Protein AF-A0A4P6Y9T6-F1 (afdb_monomer_lite)

Structure (mmCIF, N/CA/C/O backbone):
data_AF-A0A4P6Y9T6-F1
#
_entry.id   AF-A0A4P6Y9T6-F1
#
loop_
_atom_site.group_PDB
_atom_site.id
_atom_site.type_symbol
_atom_site.label_atom_id
_atom_site.label_alt_id
_atom_site.label_comp_id
_atom_site.label_asym_id
_atom_site.label_entity_id
_atom_site.label_seq_id
_atom_site.pdbx_PDB_ins_code
_atom_site.Cartn_x
_atom_site.Cartn_y
_atom_site.Cartn_z
_atom_site.occupancy
_atom_site.B_iso_or_equiv
_atom_site.auth_seq_id
_atom_site.auth_comp_id
_atom_site.auth_asym_id
_atom_site.auth_atom_id
_atom_site.pdbx_PDB_model_num
ATOM 1 N N . MET A 1 1 ? -28.663 16.970 69.402 1.00 57.53 1 MET A N 1
ATOM 2 C CA . MET A 1 1 ? -27.65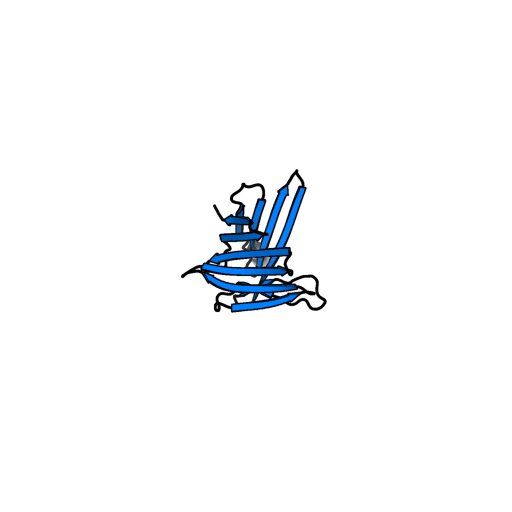6 17.571 68.485 1.00 57.53 1 MET A CA 1
ATOM 3 C C . MET A 1 1 ? -26.590 16.601 67.951 1.00 57.53 1 MET A C 1
ATOM 5 O O . MET A 1 1 ? -26.249 16.738 66.784 1.00 57.53 1 MET A O 1
ATOM 9 N N . LYS A 1 2 ? -26.072 15.621 68.719 1.00 58.53 2 LYS A N 1
ATOM 10 C CA . LYS A 1 2 ? -25.034 14.664 68.246 1.00 58.53 2 LYS A CA 1
ATOM 11 C C . LYS A 1 2 ? -25.436 13.852 66.996 1.00 58.53 2 LYS A C 1
ATOM 13 O O . LYS A 1 2 ? -24.718 13.895 66.004 1.00 58.53 2 LYS A O 1
ATOM 18 N N . LYS A 1 3 ? -26.631 13.243 66.996 1.00 57.56 3 LYS A N 1
ATOM 19 C CA . LYS A 1 3 ? -27.145 12.434 65.869 1.00 57.56 3 LYS A CA 1
ATOM 20 C C . LYS A 1 3 ? -27.285 13.212 64.551 1.00 57.56 3 LYS A C 1
ATOM 22 O O . LYS A 1 3 ? -27.034 12.653 63.496 1.00 57.56 3 LYS A O 1
ATOM 27 N N . ALA A 1 4 ? -27.635 14.502 64.608 1.00 58.50 4 ALA A N 1
ATOM 28 C CA . ALA A 1 4 ? -27.756 15.358 63.421 1.00 58.50 4 ALA A CA 1
ATOM 29 C C . ALA A 1 4 ? -26.386 15.719 62.812 1.00 58.50 4 ALA A C 1
ATOM 31 O O . ALA A 1 4 ? -26.240 15.780 61.596 1.00 58.50 4 ALA A O 1
ATOM 32 N N . LYS A 1 5 ? -25.353 15.916 63.647 1.00 57.06 5 LYS A N 1
ATOM 33 C CA . LYS A 1 5 ? -23.971 16.116 63.174 1.00 57.06 5 LYS A CA 1
ATOM 34 C C . LYS A 1 5 ? -23.402 14.849 62.525 1.00 57.06 5 LYS A C 1
ATOM 36 O O . LYS A 1 5 ? -22.700 14.952 61.522 1.00 57.06 5 LYS A O 1
ATOM 41 N N . GLU A 1 6 ? -23.721 13.672 63.061 1.00 58.41 6 GLU A N 1
ATOM 42 C CA . GLU A 1 6 ? -23.312 12.385 62.480 1.00 58.41 6 GLU A CA 1
ATOM 43 C C . GLU A 1 6 ? -23.962 12.132 61.118 1.00 58.41 6 GLU A C 1
ATOM 45 O O . GLU A 1 6 ? -23.256 11.801 60.165 1.00 58.41 6 GLU A O 1
ATOM 50 N N . SER A 1 7 ? -25.270 12.365 60.977 1.00 61.59 7 SER A N 1
ATOM 51 C CA . SER A 1 7 ? -25.956 12.198 59.691 1.00 61.59 7 SER A CA 1
ATOM 52 C C . SER A 1 7 ? -25.486 13.198 58.627 1.00 61.59 7 SER A C 1
ATOM 54 O O . SER A 1 7 ? -25.316 12.808 57.470 1.00 61.59 7 SER A O 1
ATOM 56 N N . ILE A 1 8 ? -25.155 14.441 59.001 1.00 63.97 8 ILE A N 1
ATOM 57 C CA . ILE A 1 8 ? -24.528 15.419 58.089 1.00 63.97 8 ILE A CA 1
ATOM 58 C C . ILE A 1 8 ? -23.131 14.955 57.640 1.00 63.97 8 ILE A C 1
ATOM 60 O O . ILE A 1 8 ? -22.791 15.074 56.461 1.00 63.97 8 ILE A O 1
ATOM 64 N N . ASN A 1 9 ? -22.320 14.398 58.544 1.00 65.62 9 ASN A N 1
ATOM 65 C CA . ASN A 1 9 ? -20.986 13.886 58.206 1.00 65.62 9 ASN A CA 1
ATOM 66 C C . ASN A 1 9 ? -21.036 12.652 57.291 1.00 65.62 9 ASN A C 1
ATOM 68 O O . ASN A 1 9 ? -20.195 12.518 56.399 1.00 65.62 9 ASN A O 1
ATOM 72 N N . ILE A 1 10 ? -22.033 11.780 57.461 1.00 66.25 10 ILE A N 1
ATOM 73 C CA . ILE A 1 10 ? -22.259 10.622 56.582 1.00 66.25 10 ILE A CA 1
ATOM 74 C C . ILE A 1 10 ? -22.669 11.081 55.176 1.00 66.25 10 ILE A C 1
ATOM 76 O O . ILE A 1 10 ? -22.142 10.567 54.187 1.00 66.25 10 ILE A O 1
ATOM 80 N N . LEU A 1 11 ? -23.553 12.080 55.073 1.00 60.44 11 LEU A N 1
ATOM 81 C CA . LEU A 1 11 ? -23.989 12.634 53.787 1.00 60.44 11 LEU A CA 1
ATOM 82 C C . LEU A 1 11 ? -22.822 13.295 53.032 1.00 60.44 11 LEU A C 1
ATOM 84 O O . LEU A 1 11 ? -22.620 13.037 51.846 1.00 60.44 11 LEU A O 1
ATOM 88 N N . LYS A 1 12 ? -21.990 14.075 53.740 1.00 65.25 12 LYS A N 1
ATOM 89 C CA . LYS A 1 12 ? -20.771 14.681 53.177 1.00 65.25 12 LYS A CA 1
ATOM 90 C C . LYS A 1 12 ? -19.777 13.626 52.684 1.00 65.25 12 LYS A C 1
ATOM 92 O O . LYS A 1 12 ? -19.255 13.767 51.583 1.00 65.25 12 LYS A O 1
ATOM 97 N N . ARG A 1 13 ? -19.555 12.543 53.443 1.00 66.56 13 ARG A N 1
ATOM 98 C CA . ARG A 1 13 ? -18.685 11.428 53.019 1.00 66.56 13 ARG A CA 1
ATOM 99 C C . ARG A 1 13 ? -19.205 10.715 51.770 1.00 66.56 13 ARG A C 1
ATOM 101 O O . ARG A 1 13 ? -18.410 10.440 50.879 1.00 66.56 13 ARG A O 1
ATOM 108 N N . LYS A 1 14 ? -20.514 10.457 51.669 1.00 70.25 14 LYS A N 1
ATOM 109 C CA . LYS A 1 14 ? -21.117 9.859 50.461 1.00 70.25 14 LYS A CA 1
ATOM 110 C C . LYS A 1 14 ? -20.933 10.745 49.228 1.00 70.25 14 LYS A C 1
ATOM 112 O O . LYS A 1 14 ? -20.562 10.241 48.174 1.00 70.25 14 LYS A O 1
ATOM 117 N N . ASN A 1 15 ? -21.115 12.057 49.373 1.00 72.69 15 ASN A N 1
ATOM 118 C CA . ASN A 1 15 ? -20.917 13.002 48.271 1.00 72.69 15 ASN A CA 1
ATOM 119 C C . ASN A 1 15 ? -19.453 13.067 47.814 1.00 72.69 15 ASN A C 1
ATOM 121 O O . ASN A 1 15 ? -19.191 13.137 46.618 1.00 72.69 15 ASN A O 1
ATOM 125 N N . ILE A 1 16 ? -18.506 12.975 48.752 1.00 79.62 16 ILE A N 1
ATOM 126 C CA . ILE A 1 16 ? -17.071 12.915 48.447 1.00 79.62 16 ILE A CA 1
ATOM 127 C C . ILE A 1 16 ? -16.720 11.614 47.704 1.00 79.62 16 ILE A C 1
ATOM 129 O O . ILE A 1 16 ? -16.023 11.661 46.696 1.00 79.62 16 ILE A O 1
ATOM 133 N N . ILE A 1 17 ? -17.241 10.462 48.142 1.00 83.06 17 ILE A N 1
ATOM 134 C CA . ILE A 1 17 ? -17.023 9.171 47.462 1.00 83.06 17 ILE A CA 1
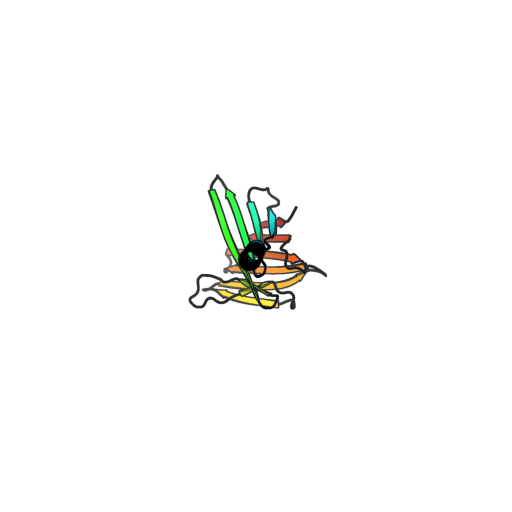ATOM 135 C C . ILE A 1 17 ? -17.595 9.195 46.036 1.00 83.06 17 ILE A C 1
ATOM 137 O O . ILE A 1 17 ? -16.914 8.782 45.099 1.00 83.06 17 ILE A O 1
ATOM 141 N N . ASN A 1 18 ? -18.805 9.732 45.855 1.00 81.00 18 ASN A N 1
ATOM 142 C CA . ASN A 1 18 ? -19.427 9.867 44.534 1.00 81.00 18 ASN A CA 1
ATOM 143 C C . ASN A 1 18 ? -18.618 10.783 43.605 1.00 81.00 18 ASN A C 1
ATOM 145 O O . ASN A 1 18 ? -18.490 10.487 42.419 1.00 81.00 18 ASN A O 1
ATOM 149 N N . LEU A 1 19 ? -18.032 11.859 44.140 1.00 84.38 19 LEU A N 1
ATOM 150 C CA . LEU A 1 19 ? -17.153 12.748 43.382 1.00 84.38 19 LEU A CA 1
ATOM 151 C C . LEU A 1 19 ? -15.889 12.017 42.906 1.00 84.38 19 LEU A C 1
ATOM 153 O O . LEU A 1 19 ? -15.543 12.107 41.731 1.00 84.38 19 LEU A O 1
ATOM 157 N N . TYR A 1 20 ? -15.236 11.245 43.781 1.00 85.81 20 TYR A N 1
ATOM 158 C CA . TYR A 1 20 ? -14.071 10.440 43.397 1.00 85.81 20 TYR A CA 1
ATOM 159 C C . TYR A 1 20 ? -14.414 9.376 42.351 1.00 85.81 20 TYR A C 1
ATOM 161 O O . TYR A 1 20 ? -13.639 9.167 41.420 1.00 85.81 20 TYR A O 1
ATOM 169 N N . PHE A 1 21 ? -15.585 8.744 42.461 1.00 87.00 21 PHE A N 1
ATOM 170 C CA . PHE A 1 21 ? -16.045 7.767 41.476 1.00 87.00 21 PHE A CA 1
ATOM 171 C C . PHE A 1 21 ? -16.287 8.411 40.102 1.00 87.00 21 PHE A C 1
ATOM 173 O O . PHE A 1 21 ? -15.894 7.853 39.079 1.00 87.00 21 PHE A O 1
ATOM 180 N N . LEU A 1 22 ? -16.865 9.617 40.072 1.00 86.00 22 LEU A N 1
ATOM 181 C CA . LEU A 1 22 ? -17.091 10.370 38.836 1.00 86.00 22 LEU A CA 1
ATOM 182 C C . LEU A 1 22 ? -15.767 10.779 38.166 1.00 86.00 22 LEU A C 1
ATOM 184 O O . LEU A 1 22 ? -15.615 10.622 36.956 1.00 86.00 22 LEU A O 1
ATOM 188 N N . ILE A 1 23 ? -14.793 11.250 38.955 1.00 84.81 23 ILE A N 1
ATOM 189 C CA . ILE A 1 23 ? -13.450 11.609 38.472 1.00 84.81 23 ILE A CA 1
ATOM 190 C C . ILE A 1 23 ? -12.728 10.372 37.921 1.00 84.81 23 ILE A C 1
ATOM 192 O O . ILE A 1 23 ? -12.138 10.431 36.844 1.00 84.81 23 ILE A O 1
ATOM 196 N N . PHE A 1 24 ? -12.814 9.234 38.614 1.00 85.81 24 PHE A N 1
ATOM 197 C CA . PHE A 1 24 ? -12.239 7.968 38.154 1.00 85.81 24 PHE A CA 1
ATOM 198 C C . PHE A 1 24 ? -12.861 7.499 36.831 1.00 85.81 24 PHE A C 1
ATOM 200 O O . PHE A 1 24 ? -12.145 7.083 35.920 1.00 85.81 24 PHE A O 1
ATOM 207 N N . PHE A 1 25 ? -14.183 7.632 36.683 1.00 82.44 25 PHE A N 1
ATOM 208 C CA . PHE A 1 25 ? -14.882 7.286 35.446 1.00 82.44 25 PHE A CA 1
ATOM 209 C C . PHE A 1 25 ? -14.479 8.205 34.282 1.00 82.44 25 PHE A C 1
ATOM 211 O O . PHE A 1 25 ? -14.234 7.730 33.174 1.00 82.44 25 PHE A O 1
ATOM 218 N N . GLN A 1 26 ? -14.320 9.510 34.532 1.00 78.69 26 GLN A N 1
ATOM 219 C CA . GLN A 1 26 ? -13.780 10.446 33.537 1.00 78.69 26 GLN A CA 1
ATOM 220 C C . GLN A 1 26 ? -12.333 10.105 33.152 1.00 78.69 26 GLN A C 1
ATOM 222 O O . GLN A 1 26 ? -11.979 10.172 31.975 1.00 78.69 26 GLN A O 1
ATOM 227 N N . PHE A 1 27 ? -11.512 9.668 34.109 1.00 79.81 27 PHE A N 1
ATOM 228 C CA . PHE A 1 27 ? -10.138 9.241 33.842 1.00 79.81 27 PHE A CA 1
ATOM 229 C C . PHE A 1 27 ? -10.085 7.968 32.977 1.00 79.81 27 PHE A C 1
ATOM 231 O O . PHE A 1 27 ? -9.308 7.903 32.027 1.00 79.81 27 PHE A O 1
ATOM 238 N N . LEU A 1 28 ? -10.963 6.989 33.226 1.00 76.94 28 LEU A N 1
ATOM 239 C CA . LEU A 1 28 ? -11.093 5.772 32.407 1.00 76.94 28 LEU A CA 1
ATOM 240 C C . LEU A 1 28 ? -11.476 6.065 30.945 1.00 76.94 28 LEU A C 1
ATOM 242 O O . LEU A 1 28 ? -10.945 5.427 30.029 1.00 76.94 28 LEU A O 1
ATOM 246 N N . ILE A 1 29 ? -12.359 7.045 30.723 1.00 73.31 29 ILE A N 1
ATOM 247 C CA . ILE A 1 29 ? -12.758 7.488 29.376 1.00 73.31 29 ILE A CA 1
ATOM 248 C C . ILE A 1 29 ? -11.564 8.115 28.637 1.00 73.31 29 ILE A C 1
ATOM 250 O O . ILE A 1 29 ? -11.372 7.853 27.450 1.00 73.31 29 ILE A O 1
ATOM 254 N N . LEU A 1 30 ? -10.729 8.895 29.331 1.00 67.25 30 LEU A N 1
ATOM 255 C CA . LEU A 1 30 ? -9.566 9.560 28.732 1.00 67.25 30 LEU A CA 1
ATOM 256 C C . LEU A 1 30 ? -8.409 8.594 28.428 1.00 67.25 30 LEU A C 1
ATOM 258 O O . LEU A 1 30 ? -7.752 8.732 27.397 1.00 67.25 30 LEU A O 1
ATOM 262 N N . VAL A 1 31 ? -8.176 7.587 29.277 1.00 67.88 31 VAL A N 1
ATOM 263 C CA . VAL A 1 31 ? -7.075 6.616 29.098 1.00 67.88 31 VAL A CA 1
ATOM 264 C C . VAL A 1 31 ? -7.341 5.632 27.948 1.00 67.88 31 VAL A C 1
ATOM 266 O O . VAL A 1 31 ? -6.397 5.122 27.345 1.00 67.88 31 VAL A O 1
ATOM 269 N N . SER A 1 32 ? -8.607 5.406 27.581 1.00 57.72 32 SER A N 1
ATOM 270 C CA . SER A 1 32 ? -8.981 4.439 26.533 1.00 57.72 32 SER A CA 1
ATOM 271 C C . SER A 1 32 ? -8.835 4.965 25.099 1.00 57.72 32 SER A C 1
ATOM 273 O O . SER A 1 32 ? -9.074 4.227 24.146 1.00 57.72 32 SER A O 1
ATOM 275 N N . CYS A 1 33 ? -8.404 6.213 24.910 1.00 56.19 33 CYS A N 1
ATOM 276 C CA . CYS A 1 33 ? -8.199 6.793 23.582 1.00 56.19 33 CYS A CA 1
ATOM 277 C C . CYS A 1 33 ? -6.756 6.586 23.083 1.00 56.19 33 CYS A C 1
ATOM 279 O O . CYS A 1 33 ? -6.105 7.519 22.612 1.00 56.19 33 CYS A O 1
ATOM 281 N N . LYS A 1 34 ? -6.212 5.367 23.200 1.00 60.09 34 LYS A N 1
ATOM 282 C CA . LYS A 1 34 ? -4.989 5.015 22.468 1.00 60.09 34 LYS A CA 1
ATOM 283 C C . LYS A 1 34 ? -5.375 4.673 21.036 1.00 60.09 34 LYS A C 1
ATOM 285 O O . LYS A 1 34 ? -6.189 3.790 20.786 1.00 60.09 34 LYS A O 1
ATOM 290 N N . ARG A 1 35 ? -4.815 5.419 20.087 1.00 63.75 35 ARG A N 1
ATOM 291 C CA . ARG A 1 35 ? -4.936 5.110 18.666 1.00 63.75 35 ARG A CA 1
ATOM 292 C C . ARG A 1 35 ? -4.052 3.894 18.405 1.00 63.75 35 ARG A C 1
ATOM 294 O O . ARG A 1 35 ? -2.841 4.000 18.568 1.00 63.75 35 ARG A O 1
ATOM 301 N N . ASP A 1 36 ? -4.653 2.761 18.051 1.00 71.62 36 ASP A N 1
ATOM 302 C CA . ASP A 1 36 ? -3.903 1.582 17.613 1.00 71.62 36 ASP A CA 1
ATOM 303 C C . ASP A 1 36 ? -3.163 1.938 16.321 1.00 71.62 36 ASP A C 1
ATOM 305 O O . ASP A 1 36 ? -3.750 2.023 15.238 1.00 71.62 36 ASP A O 1
ATOM 309 N N . GLU A 1 37 ? -1.878 2.234 16.473 1.00 82.69 37 GLU A N 1
ATOM 310 C CA . GLU A 1 37 ? -0.956 2.552 15.397 1.00 82.69 37 GLU A CA 1
ATOM 311 C C . GLU A 1 37 ? 0.101 1.454 15.349 1.00 82.69 37 GLU A C 1
ATOM 313 O O . GLU A 1 37 ? 0.779 1.180 16.339 1.00 82.69 37 GLU A O 1
ATOM 318 N N . THR A 1 38 ? 0.234 0.805 14.196 1.00 88.19 38 THR A N 1
ATOM 319 C CA . THR A 1 38 ? 1.304 -0.170 13.953 1.00 88.19 38 THR A CA 1
ATOM 320 C C . THR A 1 38 ? 2.203 0.351 12.846 1.00 88.19 38 THR A C 1
ATOM 322 O O . THR A 1 38 ? 1.713 0.820 11.819 1.00 88.19 38 THR A O 1
ATOM 325 N N . LYS A 1 39 ? 3.520 0.277 13.049 1.00 91.12 39 LYS A N 1
ATOM 326 C CA . LYS A 1 39 ? 4.519 0.761 12.093 1.00 91.12 39 LYS A CA 1
ATOM 327 C C . LYS A 1 39 ? 5.353 -0.380 11.542 1.00 91.12 39 LYS A C 1
ATOM 329 O O . LYS A 1 39 ? 5.802 -1.235 12.298 1.00 91.12 39 LYS A O 1
ATOM 334 N N . HIS A 1 40 ? 5.589 -0.349 10.237 1.00 90.00 40 HIS A N 1
ATOM 335 C CA . HIS A 1 40 ? 6.439 -1.295 9.524 1.00 90.00 40 HIS A CA 1
ATOM 336 C C . HIS A 1 40 ? 7.393 -0.551 8.595 1.00 90.00 40 HIS A C 1
ATOM 338 O O . HIS A 1 40 ? 7.062 0.516 8.080 1.00 90.00 40 HIS A O 1
ATOM 344 N N . PHE A 1 41 ? 8.565 -1.133 8.358 1.00 90.38 41 PHE A N 1
ATOM 345 C CA . PHE A 1 41 ? 9.573 -0.572 7.467 1.00 90.38 41 PHE A CA 1
ATOM 346 C C . PHE A 1 41 ? 9.914 -1.575 6.367 1.00 90.38 41 PHE A C 1
ATOM 348 O O . PHE A 1 41 ? 10.169 -2.745 6.655 1.00 90.38 41 PHE A O 1
ATOM 355 N N . LEU A 1 42 ? 9.935 -1.111 5.116 1.00 90.19 42 LEU A N 1
ATOM 356 C CA . LEU A 1 42 ? 10.466 -1.871 3.986 1.00 90.19 42 LEU A CA 1
ATOM 357 C C . LEU A 1 42 ? 11.747 -1.207 3.504 1.00 90.19 42 LEU A C 1
ATOM 359 O O . LEU A 1 42 ? 11.744 -0.032 3.136 1.00 90.19 42 LEU A O 1
ATOM 363 N N . TYR A 1 43 ? 12.833 -1.965 3.466 1.00 88.12 43 TYR A N 1
ATOM 364 C CA . TYR A 1 43 ? 14.140 -1.452 3.070 1.00 88.12 43 TYR A CA 1
ATOM 365 C C . TYR A 1 43 ? 14.473 -1.896 1.655 1.00 88.12 43 TYR A C 1
ATOM 367 O O . TYR A 1 43 ? 14.092 -2.990 1.236 1.00 88.12 43 TYR A O 1
ATOM 375 N N . SER A 1 44 ? 15.179 -1.038 0.918 1.00 84.31 44 SER A N 1
ATOM 376 C CA . SER A 1 44 ? 15.658 -1.398 -0.413 1.00 84.31 44 SER A CA 1
ATOM 377 C C . SER A 1 44 ? 16.733 -2.480 -0.322 1.00 84.31 44 SER A C 1
ATOM 379 O O . SER A 1 44 ? 17.554 -2.469 0.599 1.00 84.31 44 SER A O 1
ATOM 381 N N . ASN A 1 45 ? 16.804 -3.351 -1.329 1.00 73.31 45 ASN A N 1
ATOM 382 C CA . ASN A 1 45 ? 17.884 -4.341 -1.427 1.00 73.31 45 ASN A CA 1
ATOM 383 C C . ASN A 1 45 ? 19.293 -3.706 -1.464 1.00 73.31 45 ASN A C 1
ATOM 385 O O . ASN A 1 45 ? 20.272 -4.378 -1.156 1.00 73.31 45 ASN A O 1
ATOM 389 N N . ASN A 1 46 ? 19.403 -2.422 -1.824 1.00 68.44 46 ASN A N 1
ATOM 390 C CA . ASN A 1 46 ? 20.676 -1.718 -2.004 1.00 68.44 46 ASN A CA 1
ATOM 391 C C . ASN A 1 46 ? 21.118 -0.924 -0.758 1.00 68.44 46 ASN A C 1
ATOM 393 O O . ASN A 1 46 ? 22.083 -0.166 -0.831 1.00 68.44 46 ASN A O 1
ATOM 397 N N . GLY A 1 47 ? 20.429 -1.082 0.379 1.00 66.19 47 GLY A N 1
ATOM 398 C CA . GLY A 1 47 ? 20.809 -0.475 1.657 1.00 66.19 47 GLY A CA 1
ATOM 399 C C . GLY A 1 47 ? 19.663 0.224 2.394 1.00 66.19 47 GLY A C 1
ATOM 400 O O . GLY A 1 47 ? 18.548 0.365 1.887 1.00 66.19 47 GLY A O 1
ATOM 401 N N . LYS A 1 48 ? 19.960 0.677 3.621 1.00 68.12 48 LYS A N 1
ATOM 402 C CA . LYS A 1 48 ? 18.991 1.284 4.557 1.00 68.12 48 LYS A CA 1
ATOM 403 C C . LYS A 1 48 ? 18.725 2.780 4.334 1.00 68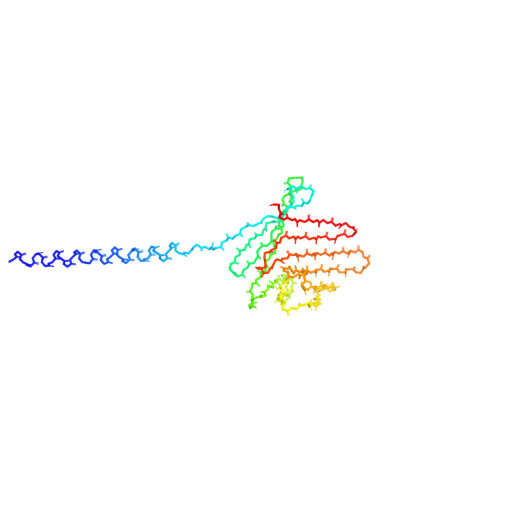.12 48 LYS A C 1
ATOM 405 O O . LYS A 1 48 ? 17.883 3.342 5.025 1.00 68.12 48 LYS A O 1
ATOM 410 N N . SER A 1 49 ? 19.435 3.434 3.413 1.00 73.25 49 SER A N 1
ATOM 411 C CA . SER A 1 49 ? 19.303 4.879 3.159 1.00 73.25 49 SER A CA 1
ATOM 412 C C . SER A 1 49 ? 17.968 5.268 2.520 1.00 73.25 49 SER A C 1
ATOM 414 O O . SER A 1 49 ? 17.498 6.382 2.740 1.00 73.25 49 SER A O 1
ATOM 416 N N . ASN A 1 50 ? 17.349 4.344 1.779 1.00 81.00 50 ASN A N 1
ATOM 417 C CA . ASN A 1 50 ? 16.036 4.515 1.168 1.00 81.00 50 ASN A CA 1
ATOM 418 C C . ASN A 1 50 ? 15.087 3.433 1.686 1.00 81.00 50 ASN A C 1
ATOM 420 O O . ASN A 1 50 ? 15.351 2.234 1.532 1.00 81.00 50 ASN A O 1
ATOM 424 N N . PHE A 1 51 ? 13.979 3.853 2.287 1.00 87.50 51 PHE A N 1
ATOM 425 C CA . PHE A 1 51 ? 13.002 2.940 2.866 1.00 87.50 51 PHE A CA 1
ATOM 426 C C . PHE A 1 51 ? 11.583 3.493 2.773 1.00 87.50 51 PHE A C 1
ATOM 428 O O . PHE A 1 51 ? 11.355 4.701 2.708 1.00 87.50 51 PHE A O 1
ATOM 435 N N . TYR A 1 52 ? 10.628 2.574 2.828 1.00 89.12 52 TYR A N 1
ATOM 436 C CA . TYR A 1 52 ? 9.226 2.885 3.032 1.00 89.12 52 TYR A CA 1
ATOM 437 C C . TYR A 1 52 ? 8.877 2.718 4.512 1.00 89.12 52 TYR A C 1
ATOM 439 O O . TYR A 1 52 ? 9.073 1.639 5.067 1.00 89.12 52 TYR A O 1
ATOM 447 N N . GLU A 1 53 ? 8.357 3.766 5.151 1.00 92.12 53 GLU A N 1
ATOM 448 C CA . GLU A 1 53 ? 7.644 3.659 6.431 1.00 92.12 53 GLU A CA 1
ATOM 449 C C . GLU A 1 53 ? 6.154 3.471 6.132 1.00 92.12 53 GLU A C 1
ATOM 451 O O . GLU A 1 53 ? 5.553 4.240 5.380 1.00 92.12 53 GLU A O 1
ATOM 456 N N . ILE A 1 54 ? 5.561 2.433 6.712 1.00 92.69 54 ILE A N 1
ATOM 457 C CA . ILE A 1 54 ? 4.146 2.109 6.572 1.00 92.69 54 ILE A CA 1
ATOM 458 C C . ILE A 1 54 ? 3.500 2.213 7.943 1.00 92.69 54 ILE A C 1
ATOM 460 O O . ILE A 1 54 ? 3.888 1.508 8.874 1.00 92.69 54 ILE A O 1
ATOM 464 N N . ILE A 1 55 ? 2.495 3.072 8.052 1.00 92.75 55 ILE A N 1
ATOM 465 C CA . ILE A 1 55 ? 1.728 3.277 9.275 1.00 92.75 55 ILE A CA 1
ATOM 466 C C . ILE A 1 55 ? 0.313 2.755 9.046 1.00 92.75 55 ILE A C 1
ATOM 468 O O . ILE A 1 55 ? -0.417 3.255 8.185 1.00 92.75 55 ILE A O 1
ATOM 472 N N . TYR A 1 56 ? -0.076 1.760 9.835 1.00 90.75 56 TYR A N 1
ATOM 473 C CA . TYR A 1 56 ? -1.415 1.192 9.839 1.00 90.75 56 TYR A CA 1
ATOM 474 C C . TYR A 1 56 ? -2.250 1.866 10.918 1.00 90.75 56 TYR A C 1
ATOM 476 O O . TYR A 1 56 ? -1.902 1.853 12.099 1.00 90.75 56 TYR A O 1
ATOM 484 N N . LEU A 1 57 ? -3.371 2.435 10.489 1.00 91.19 57 LEU A N 1
ATOM 485 C CA . LEU A 1 57 ? -4.429 2.968 11.333 1.00 91.19 57 LEU A CA 1
ATOM 486 C C . LEU A 1 57 ? -5.716 2.181 11.061 1.00 91.19 57 LEU A C 1
ATOM 488 O O . LEU A 1 57 ? -5.873 1.547 10.016 1.00 91.19 57 LEU A O 1
ATOM 492 N N . LYS A 1 58 ? -6.688 2.278 11.973 1.00 87.56 58 LYS A N 1
ATOM 493 C CA . LYS A 1 58 ? -7.987 1.585 11.869 1.00 87.56 58 LYS A CA 1
ATOM 494 C C . LYS A 1 58 ? -8.655 1.711 10.489 1.00 87.56 58 LYS A C 1
ATOM 496 O O . LYS A 1 58 ? -9.212 0.741 9.972 1.00 87.56 58 LYS A O 1
ATOM 501 N N . ASP A 1 59 ? -8.622 2.906 9.909 1.00 89.50 59 ASP A N 1
ATOM 502 C CA . ASP A 1 59 ? -9.300 3.268 8.665 1.00 89.50 59 ASP A CA 1
ATOM 503 C C . ASP A 1 59 ? -8.340 3.693 7.546 1.00 89.50 59 ASP A C 1
ATOM 505 O O . ASP A 1 59 ? -8.803 4.082 6.475 1.00 89.50 59 ASP A O 1
ATOM 509 N N . LYS A 1 60 ? -7.019 3.658 7.764 1.00 90.94 60 LYS A N 1
ATOM 510 C CA . LYS A 1 60 ? -6.040 4.194 6.810 1.00 90.94 60 LYS A CA 1
ATOM 511 C C . LYS A 1 60 ? -4.735 3.417 6.815 1.00 90.94 60 LYS A C 1
ATOM 513 O O . LYS A 1 60 ? -4.320 2.889 7.839 1.00 90.94 60 LYS A O 1
ATOM 518 N N . ILE A 1 61 ? -4.064 3.422 5.673 1.00 90.44 61 ILE A N 1
ATOM 519 C CA . ILE A 1 61 ? -2.648 3.077 5.555 1.00 90.44 61 ILE A CA 1
ATOM 520 C C . ILE A 1 61 ? -1.933 4.332 5.066 1.00 90.44 61 ILE A C 1
ATOM 522 O O . ILE A 1 61 ? -2.352 4.938 4.078 1.00 90.44 61 ILE A O 1
ATOM 526 N N . ILE A 1 62 ? -0.886 4.743 5.772 1.00 90.81 62 ILE A N 1
ATOM 527 C CA . ILE A 1 62 ? -0.027 5.858 5.373 1.00 90.81 62 ILE A CA 1
ATOM 528 C C . ILE A 1 62 ? 1.293 5.254 4.915 1.00 90.81 62 ILE A C 1
ATOM 530 O O . ILE A 1 62 ? 1.972 4.589 5.693 1.00 90.81 62 ILE A O 1
ATOM 534 N N . LEU A 1 63 ? 1.629 5.471 3.649 1.00 89.44 63 LEU A N 1
ATOM 535 C CA . LEU A 1 63 ? 2.869 5.024 3.035 1.00 89.44 63 LEU A CA 1
ATOM 536 C C . LEU A 1 63 ? 3.776 6.234 2.835 1.00 89.44 63 LEU A C 1
ATOM 538 O O . LEU A 1 63 ? 3.407 7.186 2.151 1.00 89.44 63 LEU A O 1
ATOM 542 N N . ILE A 1 64 ? 4.958 6.189 3.428 1.00 89.75 64 ILE A N 1
ATOM 543 C CA . ILE A 1 64 ? 5.929 7.273 3.414 1.00 89.75 64 ILE A CA 1
ATOM 544 C C . ILE A 1 64 ? 7.187 6.760 2.722 1.00 89.75 64 ILE A C 1
ATOM 546 O O . ILE A 1 64 ? 7.864 5.884 3.258 1.00 89.75 64 ILE A O 1
ATOM 550 N N . ASN A 1 65 ? 7.504 7.307 1.552 1.00 87.00 65 ASN A N 1
ATOM 551 C CA . ASN A 1 65 ? 8.791 7.087 0.905 1.00 87.00 65 ASN A CA 1
ATOM 552 C C . ASN A 1 65 ? 9.805 8.058 1.510 1.00 87.00 65 ASN A C 1
ATOM 554 O O . ASN A 1 65 ? 9.635 9.271 1.383 1.00 87.00 65 ASN A O 1
ATOM 558 N N . ASN A 1 66 ? 10.829 7.532 2.176 1.00 83.31 66 ASN A N 1
ATOM 559 C CA . ASN A 1 66 ? 11.958 8.316 2.651 1.00 83.31 66 ASN A CA 1
ATOM 560 C C . ASN A 1 66 ? 13.191 7.943 1.832 1.00 83.31 66 ASN A C 1
ATOM 562 O O . ASN A 1 66 ? 13.643 6.794 1.859 1.00 83.31 66 ASN A O 1
ATOM 566 N N . SER A 1 67 ? 13.772 8.937 1.166 1.00 79.56 67 SER A N 1
ATOM 567 C CA . SER A 1 67 ? 15.083 8.804 0.536 1.00 79.56 67 SER A CA 1
ATOM 568 C C . SER A 1 67 ? 16.043 9.850 1.081 1.00 79.56 67 SER A C 1
ATOM 570 O O . SER A 1 67 ? 15.676 11.021 1.207 1.00 79.56 67 SER A O 1
ATOM 572 N N . SER A 1 68 ? 17.265 9.423 1.386 1.00 69.62 68 SER A N 1
ATOM 573 C CA . SER A 1 68 ? 18.362 10.313 1.752 1.00 69.62 68 SER A CA 1
ATOM 574 C C . SER A 1 68 ? 19.476 10.167 0.726 1.00 69.62 68 SER A C 1
ATOM 576 O O . SER A 1 68 ? 20.121 9.120 0.634 1.00 69.62 68 SER A O 1
ATOM 578 N N . VAL A 1 69 ? 19.687 11.216 -0.067 1.00 69.19 69 VAL A N 1
ATOM 579 C CA . VAL A 1 69 ? 20.773 11.293 -1.049 1.00 69.19 69 VAL A CA 1
ATOM 580 C C . VAL A 1 69 ? 21.526 12.592 -0.798 1.00 69.19 69 VAL A C 1
ATOM 582 O O . VAL A 1 69 ? 20.923 13.660 -0.789 1.00 69.19 69 VAL A O 1
ATOM 585 N N . ASN A 1 70 ? 22.841 12.515 -0.583 1.00 64.06 70 ASN A N 1
ATOM 586 C CA . ASN A 1 70 ? 23.707 13.681 -0.360 1.00 64.06 70 ASN A CA 1
ATOM 587 C C . ASN A 1 70 ? 23.201 14.632 0.750 1.00 64.06 70 ASN A C 1
ATOM 589 O O . ASN A 1 70 ? 23.224 15.847 0.579 1.00 64.06 70 ASN A O 1
ATOM 593 N N . ASN A 1 71 ? 22.722 14.084 1.875 1.00 62.59 71 ASN A N 1
ATOM 594 C CA . ASN A 1 71 ? 22.116 14.816 3.004 1.00 62.59 71 ASN A CA 1
ATOM 595 C C . ASN A 1 71 ? 20.807 15.570 2.691 1.00 62.59 71 ASN A C 1
ATOM 597 O O . ASN A 1 71 ? 20.287 16.271 3.559 1.00 62.59 71 ASN A O 1
ATOM 601 N N . ILE A 1 72 ? 20.241 15.405 1.493 1.00 70.44 72 ILE A N 1
ATOM 602 C CA . ILE A 1 72 ? 18.908 15.902 1.148 1.00 70.44 72 ILE A CA 1
ATOM 603 C C . ILE A 1 72 ? 17.898 14.796 1.451 1.00 70.44 72 ILE A C 1
ATOM 605 O O . ILE A 1 72 ? 17.993 13.687 0.919 1.00 70.44 72 ILE A O 1
ATOM 609 N N . ILE A 1 73 ? 16.932 15.110 2.314 1.00 75.56 73 ILE A N 1
ATOM 610 C CA . ILE A 1 73 ? 15.837 14.211 2.678 1.00 75.56 73 ILE A CA 1
ATOM 611 C C . ILE A 1 73 ? 14.644 14.537 1.783 1.00 75.56 73 ILE A C 1
ATOM 613 O O . ILE A 1 73 ? 14.020 15.585 1.944 1.00 75.56 73 ILE A O 1
ATOM 617 N N . ASN A 1 74 ? 14.303 13.620 0.878 1.00 76.75 74 ASN A N 1
ATOM 618 C CA . ASN A 1 74 ? 13.040 13.679 0.144 1.00 76.75 74 ASN A CA 1
ATOM 619 C C . ASN A 1 74 ? 12.036 12.743 0.814 1.00 76.75 74 ASN A C 1
ATOM 621 O O . ASN A 1 74 ? 12.341 11.570 1.057 1.00 76.75 74 ASN A O 1
ATOM 625 N N . LYS A 1 75 ? 10.852 13.283 1.113 1.00 81.75 75 LYS A N 1
ATOM 626 C CA . LYS A 1 75 ? 9.775 12.574 1.797 1.00 81.75 75 LYS A CA 1
ATOM 627 C C . LYS A 1 75 ? 8.462 12.754 1.050 1.00 81.75 75 LYS A C 1
ATOM 629 O O . LYS A 1 75 ? 7.867 13.827 1.108 1.00 81.75 75 LYS A O 1
ATOM 634 N N . ASP A 1 76 ? 7.988 11.679 0.436 1.00 82.38 76 ASP A N 1
ATOM 635 C CA . ASP A 1 76 ? 6.688 11.642 -0.230 1.00 82.38 76 ASP A CA 1
ATOM 636 C C . ASP A 1 76 ? 5.713 10.780 0.564 1.00 82.38 76 ASP A C 1
ATOM 638 O O . ASP A 1 76 ? 6.054 9.697 1.039 1.00 82.38 76 ASP A O 1
ATOM 642 N N . THR A 1 77 ? 4.482 11.264 0.732 1.00 85.00 77 THR A N 1
ATOM 643 C CA . THR A 1 77 ? 3.449 10.574 1.514 1.00 85.00 77 THR A CA 1
ATOM 644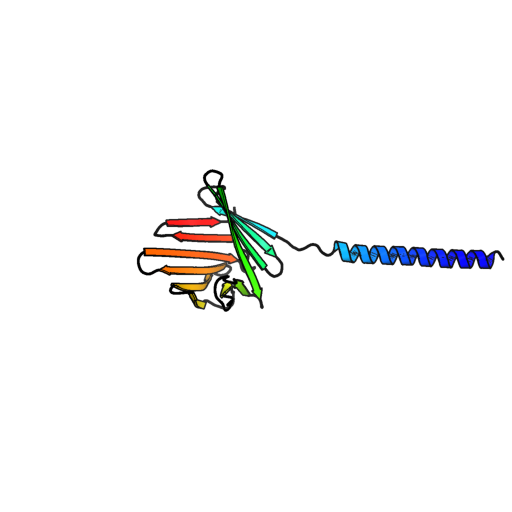 C C . THR A 1 77 ? 2.244 10.248 0.648 1.00 85.00 77 THR A C 1
ATOM 646 O O . THR A 1 77 ? 1.636 11.129 0.044 1.00 85.00 77 THR A O 1
ATOM 649 N N . SER A 1 78 ? 1.859 8.978 0.652 1.00 86.06 78 SER A N 1
ATOM 650 C CA . SER A 1 78 ? 0.616 8.475 0.078 1.00 86.06 78 SER A CA 1
ATOM 651 C C . SER A 1 78 ? -0.309 8.000 1.193 1.00 86.06 78 SER A C 1
ATOM 653 O O . SER A 1 78 ? 0.122 7.332 2.129 1.00 86.06 78 SER A O 1
ATOM 655 N N . ILE A 1 79 ? -1.595 8.338 1.101 1.00 88.44 79 ILE A N 1
ATOM 656 C CA . ILE A 1 79 ? -2.610 7.921 2.076 1.00 88.44 79 ILE A CA 1
ATOM 657 C C . ILE A 1 79 ? -3.648 7.064 1.361 1.00 88.44 79 ILE A C 1
ATOM 659 O O . ILE A 1 79 ? -4.228 7.481 0.355 1.00 88.44 79 ILE A O 1
ATOM 663 N N . PHE A 1 80 ? -3.903 5.882 1.914 1.00 89.19 80 PHE A N 1
ATOM 664 C CA . PHE A 1 80 ? -4.935 4.964 1.459 1.00 89.19 80 PHE A CA 1
ATOM 665 C C . PHE A 1 80 ? -6.038 4.876 2.510 1.00 89.19 80 PHE A C 1
ATOM 667 O O . PHE A 1 80 ? -5.784 4.472 3.642 1.00 89.19 80 PHE A O 1
ATOM 674 N N . THR A 1 81 ? -7.265 5.243 2.150 1.00 90.94 81 THR A N 1
ATOM 675 C CA . THR A 1 81 ? -8.425 5.249 3.052 1.00 90.94 81 THR A CA 1
ATOM 676 C C . THR A 1 81 ? -9.265 3.994 2.859 1.00 90.94 81 THR A C 1
ATOM 678 O O . THR A 1 81 ? -9.607 3.631 1.734 1.00 90.94 81 THR A O 1
ATOM 681 N N . LYS A 1 82 ? -9.622 3.341 3.964 1.00 88.56 82 LYS A N 1
ATOM 682 C CA . LYS A 1 82 ? -10.426 2.124 4.006 1.00 88.56 82 LYS A CA 1
ATOM 683 C C . LYS A 1 82 ? -11.913 2.456 3.925 1.00 88.56 82 LYS A C 1
ATOM 685 O O . LYS A 1 82 ? -12.447 3.158 4.781 1.00 88.56 82 LYS A O 1
ATOM 690 N N . LYS A 1 83 ? -12.614 1.883 2.948 1.00 87.44 83 LYS A N 1
ATOM 691 C CA . LYS A 1 83 ? -14.079 1.938 2.821 1.00 87.44 83 LYS A CA 1
ATOM 692 C C . LYS A 1 83 ? -14.601 0.559 2.442 1.00 87.44 83 LYS A C 1
ATOM 694 O O . LYS A 1 83 ? -14.125 -0.033 1.484 1.00 87.44 83 LYS A O 1
ATOM 699 N N . LYS A 1 84 ? -15.565 0.026 3.204 1.00 85.25 84 LYS A N 1
ATOM 700 C CA . LYS A 1 84 ? -16.212 -1.280 2.938 1.00 85.25 84 LYS A CA 1
ATOM 701 C C . LYS A 1 84 ? -15.218 -2.428 2.651 1.00 85.25 84 LYS A C 1
ATOM 703 O O . LYS A 1 84 ? -15.424 -3.228 1.749 1.00 85.25 84 LYS A O 1
ATOM 708 N N . GLY A 1 85 ? -14.120 -2.495 3.411 1.00 79.62 85 GLY A N 1
ATOM 709 C CA . GLY A 1 85 ? -13.104 -3.550 3.265 1.00 79.62 85 GLY A CA 1
ATOM 710 C C . GLY A 1 85 ? -12.161 -3.396 2.066 1.00 79.62 85 GLY A C 1
ATOM 711 O O . GLY A 1 85 ? -11.410 -4.323 1.783 1.00 79.62 85 GLY A O 1
ATOM 712 N N . GLN A 1 86 ? -12.183 -2.247 1.392 1.00 84.75 86 GLN A N 1
ATOM 713 C CA . GLN A 1 86 ? -11.329 -1.876 0.264 1.00 84.75 86 GLN A CA 1
ATOM 714 C C . GLN A 1 86 ? -10.539 -0.603 0.589 1.00 84.75 86 GLN A C 1
ATOM 716 O O . GLN A 1 86 ? -10.963 0.165 1.455 1.00 84.75 86 GLN A O 1
ATOM 721 N N . TYR A 1 87 ? -9.419 -0.359 -0.095 1.00 86.38 87 TYR A N 1
ATOM 722 C CA . TYR A 1 87 ? -8.600 0.838 0.117 1.00 86.38 87 TYR A CA 1
ATOM 723 C C . TYR A 1 87 ? -8.510 1.710 -1.128 1.00 86.38 87 TYR A C 1
ATOM 725 O O . TYR A 1 87 ? -8.233 1.223 -2.225 1.00 86.38 87 TYR A O 1
ATOM 733 N N . PHE A 1 88 ? -8.676 3.012 -0.918 1.00 85.94 88 PHE A N 1
ATOM 734 C CA . PHE A 1 88 ? -8.740 4.024 -1.962 1.00 85.94 88 PHE A CA 1
ATOM 735 C C . PHE A 1 88 ? -7.688 5.112 -1.749 1.00 85.94 88 PHE A C 1
ATOM 737 O O . PHE A 1 88 ? -7.429 5.503 -0.612 1.00 85.94 88 PHE A O 1
ATOM 744 N N . SER A 1 89 ? -7.119 5.640 -2.828 1.00 83.19 89 SER A N 1
ATOM 745 C CA . SER A 1 89 ? -6.254 6.820 -2.806 1.00 83.19 89 SER A CA 1
ATOM 746 C C . SER A 1 89 ? -6.977 8.016 -3.411 1.00 83.19 89 SER A C 1
ATOM 748 O O . SER A 1 89 ? -7.674 7.889 -4.418 1.00 83.19 89 SER A O 1
ATOM 750 N N . SER A 1 90 ? -6.802 9.186 -2.804 1.00 72.44 90 SER A N 1
ATOM 751 C CA . SER A 1 90 ? -7.224 10.464 -3.371 1.00 72.44 90 SER A CA 1
ATOM 752 C C . SER A 1 90 ? -6.072 11.061 -4.179 1.00 72.44 90 SER A C 1
ATOM 754 O O . SER A 1 90 ? -5.043 11.427 -3.604 1.00 72.44 90 SER A O 1
ATOM 756 N N . HIS A 1 91 ? -6.235 11.203 -5.492 1.00 61.47 91 HIS A N 1
ATOM 757 C CA . HIS A 1 91 ? -5.281 11.953 -6.306 1.00 61.47 91 HIS A CA 1
ATOM 758 C C . HIS A 1 91 ? -5.596 13.448 -6.206 1.00 61.47 91 HIS A C 1
ATOM 760 O O . HIS A 1 91 ? -6.534 13.929 -6.835 1.00 61.47 91 HIS A O 1
ATOM 766 N N . LYS A 1 92 ? -4.809 14.194 -5.421 1.00 49.38 92 LYS A N 1
ATOM 767 C CA . LYS A 1 92 ? -4.878 15.662 -5.425 1.00 49.38 92 LYS A CA 1
ATOM 768 C C . LYS A 1 92 ? -4.415 16.169 -6.793 1.00 49.38 92 LYS A C 1
ATOM 770 O O . LYS A 1 92 ? -3.295 15.868 -7.196 1.00 49.38 92 LYS A O 1
ATOM 775 N N . GLY A 1 93 ? -5.254 16.933 -7.492 1.00 43.50 93 GLY A N 1
ATOM 776 C CA . GLY A 1 93 ? -4.842 17.610 -8.731 1.00 43.50 93 GLY A CA 1
ATOM 777 C C . GLY A 1 93 ? -5.889 17.731 -9.837 1.00 43.50 93 GLY A C 1
ATOM 778 O O . GLY A 1 93 ? -5.595 18.340 -10.860 1.00 43.50 93 GLY A O 1
ATOM 779 N N . THR A 1 94 ? -7.107 17.208 -9.664 1.00 42.47 94 THR A N 1
ATOM 780 C CA . THR A 1 94 ? -8.201 17.459 -10.618 1.00 42.47 94 THR A CA 1
ATOM 781 C C . THR A 1 94 ? -9.411 18.041 -9.899 1.00 42.47 94 THR A C 1
ATOM 783 O O . THR A 1 94 ? -9.668 17.721 -8.747 1.00 42.47 94 THR A O 1
ATOM 786 N N . LYS A 1 95 ? -10.155 18.917 -10.585 1.00 41.69 95 LYS A N 1
ATOM 787 C CA . LYS A 1 95 ? -11.317 19.667 -10.061 1.00 41.69 95 LYS A CA 1
ATOM 788 C C . LYS A 1 95 ? -12.432 18.783 -9.466 1.00 41.69 95 LYS A C 1
ATOM 790 O O . LYS A 1 95 ? -13.317 19.304 -8.802 1.00 41.69 95 LYS A O 1
ATOM 795 N N . ASN A 1 96 ? -12.370 17.473 -9.709 1.00 51.38 96 ASN A N 1
ATOM 796 C CA . ASN A 1 96 ? -13.222 16.443 -9.137 1.00 51.38 96 ASN A CA 1
ATOM 797 C C . ASN A 1 96 ? -12.313 15.409 -8.466 1.00 51.38 96 ASN A C 1
ATOM 799 O O . ASN A 1 96 ? -11.794 14.534 -9.160 1.00 51.38 96 ASN A O 1
ATOM 803 N N . ASP A 1 97 ? -12.117 15.507 -7.151 1.00 54.69 97 ASP A N 1
ATOM 804 C CA . ASP A 1 97 ? -11.359 14.529 -6.364 1.00 54.69 97 ASP A CA 1
ATOM 805 C C . ASP A 1 97 ? -12.014 13.139 -6.482 1.00 54.69 97 ASP A C 1
ATOM 807 O O . ASP A 1 97 ? -12.899 12.763 -5.712 1.00 54.69 97 ASP A O 1
ATOM 811 N N . LYS A 1 98 ? -11.612 12.367 -7.497 1.00 65.00 98 LYS A N 1
ATOM 812 C CA . LYS A 1 98 ? -12.046 10.984 -7.681 1.00 65.00 98 LYS A CA 1
ATOM 813 C C . LYS A 1 98 ? -11.106 10.076 -6.905 1.00 65.00 98 LYS A C 1
ATOM 815 O O . LYS A 1 98 ? -9.903 10.019 -7.158 1.00 65.00 98 LYS A O 1
ATOM 820 N 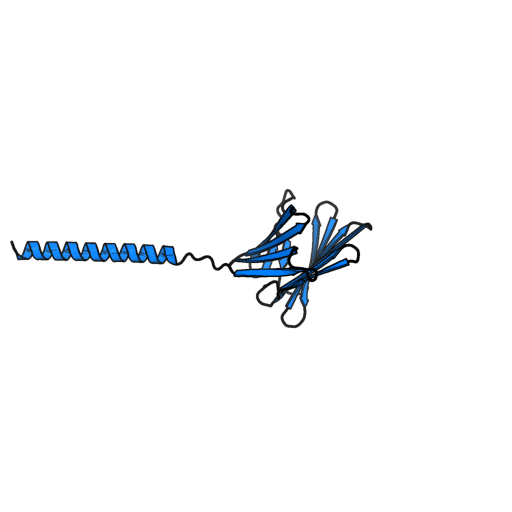N . GLU A 1 99 ? -11.675 9.347 -5.958 1.00 73.56 99 GLU A N 1
ATOM 821 C CA . GLU A 1 99 ? -10.976 8.272 -5.271 1.00 73.56 99 GLU A CA 1
ATOM 822 C C . GLU A 1 99 ? -10.719 7.111 -6.232 1.00 73.56 99 GLU A C 1
ATOM 824 O O . GLU A 1 99 ? -11.614 6.667 -6.952 1.00 73.56 99 GLU A O 1
ATOM 829 N N . SER A 1 100 ? -9.488 6.614 -6.229 1.00 76.00 100 SER A N 1
ATOM 830 C CA . SER A 1 100 ? -9.066 5.464 -7.027 1.00 76.00 100 SER A CA 1
ATOM 831 C C . SER A 1 100 ? -8.889 4.262 -6.114 1.00 76.00 100 SER A C 1
ATOM 833 O O . SER A 1 100 ? -8.212 4.355 -5.091 1.00 76.00 100 SER A O 1
ATOM 835 N N . LEU A 1 101 ? -9.514 3.136 -6.453 1.00 78.38 101 LEU A N 1
ATOM 836 C CA . LEU A 1 101 ? -9.336 1.881 -5.730 1.00 78.38 101 LEU A CA 1
ATOM 837 C C . LEU A 1 101 ? -7.915 1.352 -5.963 1.00 78.38 101 LEU A C 1
ATOM 839 O O . LEU A 1 101 ? -7.503 1.192 -7.111 1.00 78.38 101 LEU A O 1
ATOM 843 N N . ILE A 1 102 ? -7.190 1.065 -4.877 1.00 78.19 102 ILE A N 1
ATOM 844 C CA . ILE A 1 102 ? -5.768 0.673 -4.908 1.00 78.19 102 ILE A CA 1
ATOM 845 C C . ILE A 1 102 ? -5.559 -0.734 -4.325 1.00 78.19 102 ILE A C 1
ATOM 847 O O . ILE A 1 102 ? -4.665 -1.448 -4.773 1.00 78.19 102 ILE A O 1
ATOM 851 N N . MET A 1 103 ? -6.392 -1.177 -3.370 1.00 81.31 103 MET A N 1
ATOM 852 C CA . MET A 1 103 ? -6.333 -2.542 -2.816 1.00 81.31 103 MET A CA 1
ATOM 853 C C . MET A 1 103 ? -7.732 -3.125 -2.592 1.00 81.31 103 MET A C 1
ATOM 855 O O . MET A 1 103 ? -8.614 -2.459 -2.043 1.00 81.31 103 MET A O 1
ATOM 859 N N . SER A 1 104 ? -7.932 -4.378 -3.009 1.00 75.19 104 SER A N 1
ATOM 860 C CA . SER A 1 104 ? -9.208 -5.094 -2.903 1.00 75.19 104 SER A CA 1
ATOM 861 C C . SER A 1 104 ? -9.007 -6.605 -2.992 1.00 75.19 104 SER A C 1
ATOM 863 O O . SER A 1 104 ? -8.290 -7.091 -3.862 1.00 75.19 104 SER A O 1
ATOM 865 N N . ILE A 1 105 ? -9.705 -7.353 -2.138 1.00 68.38 105 ILE A N 1
ATOM 866 C CA . ILE A 1 105 ? -9.748 -8.825 -2.167 1.00 68.38 105 ILE A CA 1
ATOM 867 C C . ILE A 1 105 ? -10.761 -9.395 -3.174 1.00 68.38 105 ILE A C 1
ATOM 869 O O . ILE A 1 105 ? -10.821 -10.608 -3.373 1.00 68.38 105 ILE A O 1
ATOM 873 N N . SER A 1 106 ? -11.611 -8.546 -3.769 1.00 64.38 106 SER A N 1
ATOM 874 C CA . SER A 1 106 ? -12.894 -9.006 -4.321 1.00 64.38 106 SER A CA 1
ATOM 875 C C . SER A 1 106 ? -12.839 -9.727 -5.672 1.00 64.38 106 SER A C 1
ATOM 877 O O . SER A 1 106 ? -13.860 -10.312 -6.015 1.00 64.38 106 SER A O 1
ATOM 879 N N . LYS A 1 107 ? -11.707 -9.714 -6.402 1.00 63.25 107 LYS A N 1
ATOM 880 C CA . LYS A 1 107 ? -11.370 -10.487 -7.630 1.00 63.25 107 LYS A CA 1
ATOM 881 C C . LYS A 1 107 ? -10.199 -9.807 -8.353 1.00 63.25 107 LYS A C 1
ATOM 883 O O . LYS A 1 107 ? -9.922 -8.635 -8.100 1.00 63.25 107 LYS A O 1
ATOM 888 N N . ASP A 1 108 ? -9.582 -10.513 -9.298 1.00 67.12 108 ASP A N 1
ATOM 889 C CA . ASP A 1 108 ? -8.690 -9.919 -10.296 1.00 67.12 108 ASP A CA 1
ATOM 890 C C . ASP A 1 108 ? -9.458 -8.888 -11.135 1.00 67.12 108 ASP A C 1
ATOM 892 O O . ASP A 1 108 ? -10.296 -9.249 -11.957 1.00 67.12 108 ASP A O 1
ATOM 896 N N . THR A 1 109 ? -9.198 -7.603 -10.905 1.00 66.56 109 THR A N 1
ATOM 897 C CA . THR A 1 109 ? -9.867 -6.494 -11.592 1.00 66.56 109 THR A CA 1
ATOM 898 C C . THR A 1 109 ? -8.833 -5.530 -12.153 1.00 66.56 109 THR A C 1
ATOM 900 O O . THR A 1 109 ? -7.854 -5.193 -11.485 1.00 66.56 109 THR A O 1
ATOM 903 N N . VAL A 1 110 ? -9.049 -5.087 -13.390 1.00 69.00 110 VAL A N 1
ATOM 904 C CA . VAL A 1 110 ? -8.244 -4.049 -14.036 1.00 69.00 110 VAL A CA 1
ATOM 905 C C . VAL A 1 110 ? -9.072 -2.774 -14.099 1.00 69.00 110 VAL A C 1
ATOM 907 O O . VAL A 1 110 ? -10.214 -2.792 -14.548 1.00 69.00 110 VAL A O 1
ATOM 910 N N . TYR A 1 111 ? -8.483 -1.680 -13.642 1.00 70.31 111 TYR A N 1
ATOM 911 C CA . TYR A 1 111 ? -9.036 -0.340 -13.678 1.00 70.31 111 TYR A CA 1
ATOM 912 C C . TYR A 1 111 ? -8.156 0.525 -14.568 1.00 70.31 111 TYR A C 1
ATOM 914 O O . TYR A 1 111 ? -6.928 0.503 -14.459 1.00 70.31 111 TYR A O 1
ATOM 922 N N . GLU A 1 112 ? -8.791 1.310 -15.422 1.00 62.81 112 GLU A N 1
ATOM 923 C CA . GLU A 1 112 ? -8.132 2.327 -16.224 1.00 62.81 112 GLU A CA 1
ATOM 924 C C . GLU A 1 112 ? -8.535 3.695 -15.684 1.00 62.81 112 GLU A C 1
ATOM 926 O O . GLU A 1 112 ? -9.717 4.039 -15.633 1.00 62.81 112 GLU A O 1
ATOM 931 N N . TYR A 1 113 ? -7.545 4.469 -15.253 1.00 65.56 113 TYR A N 1
ATOM 932 C CA . TYR A 1 113 ? -7.742 5.839 -14.812 1.00 65.56 113 TYR A CA 1
ATOM 933 C C . TYR A 1 113 ? -7.112 6.771 -15.840 1.00 65.56 113 TYR A C 1
ATOM 935 O O . TYR A 1 113 ? -5.926 6.664 -16.156 1.00 65.56 113 TYR A O 1
ATOM 943 N N . GLN A 1 114 ? -7.911 7.704 -16.351 1.00 57.28 114 GLN A N 1
ATOM 944 C CA . GLN A 1 114 ? -7.429 8.788 -17.196 1.00 57.28 114 GLN A CA 1
ATOM 945 C C . GLN A 1 114 ? -7.143 9.999 -16.311 1.00 57.28 114 GLN A C 1
ATOM 947 O O . GLN A 1 114 ? -8.061 10.583 -15.733 1.00 57.28 114 GLN A O 1
ATOM 952 N N . ASN A 1 115 ? -5.872 10.381 -16.205 1.00 54.56 115 ASN A N 1
ATOM 953 C CA . ASN A 1 115 ? -5.479 11.652 -15.608 1.00 54.56 115 ASN A CA 1
ATOM 954 C C . ASN A 1 115 ? -4.779 12.482 -16.686 1.00 54.56 115 ASN A C 1
ATOM 956 O O . ASN A 1 115 ? -3.818 11.995 -17.268 1.00 54.56 115 ASN A O 1
ATOM 960 N N . ILE A 1 116 ? -5.310 13.677 -16.977 1.00 52.06 116 ILE A N 1
ATOM 961 C CA . ILE A 1 116 ? -4.810 14.702 -17.922 1.00 52.06 116 ILE A CA 1
ATOM 962 C C . ILE A 1 116 ? -3.777 14.147 -18.929 1.00 52.06 116 ILE A C 1
ATOM 964 O O . ILE A 1 116 ? -2.568 14.285 -18.752 1.00 52.06 116 ILE A O 1
ATOM 968 N N . GLY A 1 117 ? -4.267 13.476 -19.976 1.00 52.47 117 GLY A N 1
ATOM 969 C CA . GLY A 1 117 ? -3.448 13.013 -21.105 1.00 52.47 117 GLY A CA 1
ATOM 970 C C . GLY A 1 117 ? -2.607 11.748 -20.888 1.00 52.47 117 GLY A C 1
ATOM 971 O O . GLY A 1 117 ? -1.877 11.375 -21.802 1.00 52.47 117 GLY A O 1
ATOM 972 N N . LYS A 1 118 ? -2.692 11.072 -19.732 1.00 57.06 118 LYS A N 1
ATOM 973 C CA . LYS A 1 118 ? -1.934 9.841 -19.440 1.00 57.06 118 LYS A CA 1
ATOM 974 C C . LYS A 1 118 ? -2.851 8.696 -19.017 1.00 57.06 118 LYS A C 1
ATOM 976 O O . LYS A 1 118 ? -3.709 8.861 -18.146 1.00 57.06 118 LYS A O 1
ATOM 981 N N . PHE A 1 119 ? -2.633 7.526 -19.616 1.00 54.56 119 PHE A N 1
ATOM 982 C CA . PHE A 1 119 ? -3.297 6.289 -19.220 1.00 54.56 119 PHE A CA 1
ATOM 983 C C . PHE A 1 119 ? -2.582 5.684 -18.019 1.00 54.56 119 PHE A C 1
ATOM 985 O O . PHE A 1 119 ? -1.383 5.389 -18.072 1.00 54.56 119 PHE A O 1
ATOM 992 N N . PHE A 1 120 ? -3.334 5.485 -16.942 1.00 64.25 120 PHE A N 1
ATOM 993 C CA . PHE A 1 120 ? -2.858 4.795 -15.762 1.00 64.25 120 PHE A CA 1
ATOM 994 C C . PHE A 1 120 ? -3.644 3.495 -15.584 1.00 64.25 120 PHE A C 1
ATOM 996 O O . PHE A 1 120 ? -4.847 3.513 -15.321 1.00 64.25 120 PHE A O 1
ATOM 1003 N N . LEU A 1 121 ? -2.963 2.356 -15.706 1.00 63.56 121 LEU A N 1
ATOM 1004 C CA . LEU A 1 121 ? -3.570 1.039 -15.521 1.00 63.56 121 LEU A CA 1
ATOM 1005 C C . LEU A 1 121 ? -3.289 0.531 -14.108 1.00 63.56 121 LEU A C 1
ATOM 1007 O O . LEU A 1 121 ? -2.131 0.385 -13.721 1.00 63.56 121 LEU A O 1
ATOM 1011 N N . TYR A 1 122 ? -4.341 0.216 -13.358 1.00 73.56 122 TYR A N 1
ATOM 1012 C CA . TYR A 1 122 ? -4.253 -0.485 -12.081 1.00 73.56 122 TYR A CA 1
ATOM 1013 C C . TYR A 1 122 ? -4.853 -1.882 -12.208 1.00 73.56 122 TYR A C 1
ATOM 1015 O O . TYR A 1 122 ? -6.058 -2.023 -12.380 1.00 73.56 122 TYR A O 1
ATOM 1023 N N . LYS A 1 123 ? -4.044 -2.930 -12.066 1.00 77.94 123 LYS A N 1
ATOM 1024 C CA . LYS A 1 123 ? -4.538 -4.299 -11.875 1.00 77.94 123 LYS A CA 1
ATOM 1025 C C . LYS A 1 123 ? -4.440 -4.665 -10.403 1.00 77.94 123 LYS A C 1
ATOM 1027 O O . LYS A 1 123 ? -3.351 -4.646 -9.845 1.00 77.94 123 LYS A O 1
ATOM 1032 N N . ILE A 1 124 ? -5.550 -5.053 -9.798 1.00 80.44 124 ILE A N 1
ATOM 1033 C CA . ILE A 1 124 ? -5.599 -5.603 -8.445 1.00 80.44 124 ILE A CA 1
ATOM 1034 C C . ILE A 1 124 ? -5.994 -7.064 -8.569 1.00 80.44 124 ILE A C 1
ATOM 1036 O O . ILE A 1 124 ? -6.972 -7.360 -9.245 1.00 80.44 124 ILE A O 1
ATOM 1040 N N . GLY A 1 125 ? -5.255 -7.978 -7.951 1.00 76.69 125 GLY A N 1
ATOM 1041 C CA . GLY A 1 125 ? -5.580 -9.395 -8.041 1.00 76.69 125 GLY A CA 1
ATOM 1042 C C . GLY A 1 125 ? -4.948 -10.255 -6.965 1.00 76.69 125 GLY A C 1
ATOM 1043 O O . GLY A 1 125 ? -4.086 -9.801 -6.208 1.00 76.69 125 GLY A O 1
ATOM 1044 N N . LYS A 1 126 ? -5.390 -11.511 -6.908 1.00 78.50 126 LYS A N 1
ATOM 1045 C CA . LYS A 1 126 ? -4.764 -12.538 -6.075 1.00 78.50 126 LYS A CA 1
ATOM 1046 C C . LYS A 1 126 ? -3.378 -12.868 -6.629 1.00 78.50 126 LYS A C 1
ATOM 1048 O O . LYS A 1 126 ? -3.148 -12.892 -7.834 1.00 78.50 126 LYS A O 1
ATOM 1053 N N . ASN A 1 127 ? -2.451 -13.137 -5.728 1.00 77.81 127 ASN A N 1
ATOM 1054 C CA . ASN A 1 127 ? -1.085 -13.541 -6.012 1.00 77.81 127 ASN A CA 1
ATOM 1055 C C . ASN A 1 127 ? -0.780 -14.779 -5.155 1.00 77.81 127 ASN A C 1
ATOM 1057 O O . ASN A 1 127 ? -0.268 -14.686 -4.044 1.00 77.81 127 ASN A O 1
ATOM 1061 N N . GLY A 1 128 ? -1.174 -15.956 -5.638 1.00 72.50 128 GLY A N 1
ATOM 1062 C CA . GLY A 1 128 ? -1.174 -17.179 -4.829 1.00 72.50 128 GLY A CA 1
ATOM 1063 C C . GLY A 1 128 ? -2.342 -17.243 -3.837 1.00 72.50 128 GLY A C 1
ATOM 1064 O O . GLY A 1 128 ? -3.311 -16.491 -3.948 1.00 72.50 128 GLY A O 1
ATOM 1065 N N . ASN A 1 129 ? -2.260 -18.172 -2.881 1.00 69.94 129 ASN A N 1
ATOM 1066 C CA . ASN A 1 129 ? -3.393 -18.515 -2.012 1.00 69.94 129 ASN A CA 1
ATOM 1067 C C . ASN A 1 129 ? -3.682 -17.464 -0.927 1.00 69.94 129 ASN A C 1
ATOM 1069 O O . ASN A 1 129 ? -4.834 -17.319 -0.524 1.00 69.94 129 ASN A O 1
ATOM 1073 N N . GLU A 1 130 ? -2.670 -16.707 -0.490 1.00 73.31 130 GLU A N 1
ATOM 1074 C CA . GLU A 1 130 ? -2.771 -15.819 0.683 1.00 73.31 130 GLU A CA 1
ATOM 1075 C C . GLU A 1 130 ? -2.176 -14.420 0.474 1.00 73.31 130 GLU A C 1
ATOM 1077 O O . GLU A 1 130 ? -2.086 -13.632 1.415 1.00 73.31 130 GLU A O 1
ATOM 1082 N N . THR A 1 131 ? -1.768 -14.079 -0.749 1.00 79.00 131 THR A N 1
ATOM 1083 C CA . THR A 1 131 ? -1.271 -12.730 -1.039 1.00 79.00 131 THR A CA 1
ATOM 1084 C C . THR A 1 131 ? -2.021 -12.117 -2.200 1.00 79.00 131 THR A C 1
ATOM 1086 O O . THR A 1 131 ? -2.652 -12.800 -3.008 1.00 79.00 131 THR A O 1
ATOM 1089 N N . PHE A 1 132 ? -1.960 -10.802 -2.272 1.00 81.25 132 PHE A N 1
ATOM 1090 C CA . PHE A 1 132 ? -2.579 -9.995 -3.300 1.00 81.25 132 PHE A CA 1
ATOM 1091 C C . PHE A 1 132 ? -1.533 -9.051 -3.874 1.00 81.25 132 PHE A C 1
ATOM 1093 O O . PHE A 1 132 ? -0.539 -8.711 -3.226 1.00 81.25 132 PHE A O 1
ATOM 1100 N N . LYS A 1 133 ? -1.763 -8.629 -5.111 1.00 84.00 133 LYS A N 1
ATOM 1101 C CA . LYS A 1 133 ? -0.868 -7.755 -5.855 1.00 84.00 133 LYS A CA 1
ATOM 1102 C C . LYS A 1 133 ? -1.673 -6.644 -6.505 1.00 84.00 133 LYS A C 1
ATOM 1104 O O . LYS A 1 133 ? -2.594 -6.905 -7.278 1.00 84.00 133 LYS A O 1
ATOM 1109 N N . ALA A 1 134 ? -1.300 -5.408 -6.204 1.00 82.69 134 ALA A N 1
ATOM 1110 C CA . ALA A 1 134 ? -1.734 -4.231 -6.939 1.00 82.69 134 ALA A CA 1
ATOM 1111 C C . ALA A 1 134 ? -0.599 -3.802 -7.869 1.00 82.69 134 ALA A C 1
ATOM 1113 O O . ALA A 1 134 ? 0.521 -3.602 -7.416 1.00 82.69 134 ALA A O 1
ATOM 1114 N N . VAL A 1 135 ? -0.867 -3.689 -9.164 1.00 80.94 135 VAL A N 1
ATOM 1115 C CA . VAL A 1 135 ? 0.089 -3.258 -10.185 1.00 80.94 135 VAL A CA 1
ATOM 1116 C C . VAL A 1 135 ? -0.418 -1.975 -10.792 1.00 80.94 135 VAL A C 1
ATOM 1118 O O . VAL A 1 135 ? -1.525 -1.947 -11.307 1.00 80.94 135 VAL A O 1
ATOM 1121 N N . SER A 1 136 ? 0.412 -0.951 -10.759 1.00 78.25 136 SER A N 1
ATOM 1122 C CA . SER A 1 136 ? 0.136 0.392 -11.225 1.00 78.25 136 SER A CA 1
ATOM 1123 C C . SER A 1 136 ? 1.096 0.685 -12.379 1.00 78.25 136 SER A C 1
ATOM 1125 O O . SER A 1 136 ? 2.309 0.589 -12.181 1.00 78.25 136 SER A O 1
ATOM 1127 N N . ILE A 1 137 ? 0.599 0.982 -13.576 1.00 74.50 137 ILE A N 1
ATOM 1128 C CA . ILE A 1 137 ? 1.426 1.225 -14.762 1.00 74.50 137 ILE A CA 1
ATOM 1129 C C . ILE A 1 137 ? 1.087 2.598 -15.321 1.00 74.50 137 ILE A C 1
ATOM 1131 O O . ILE A 1 137 ? -0.056 2.851 -15.697 1.00 74.50 137 ILE A O 1
ATOM 1135 N N . ASN A 1 138 ? 2.102 3.450 -15.415 1.00 73.88 138 ASN A N 1
ATOM 1136 C CA . ASN A 1 138 ? 2.031 4.695 -16.159 1.00 73.88 138 ASN A CA 1
ATOM 1137 C C . ASN A 1 138 ? 2.744 4.482 -17.498 1.00 73.88 138 ASN A C 1
ATOM 1139 O O . ASN A 1 138 ? 3.959 4.253 -17.531 1.00 73.88 138 ASN A O 1
ATOM 1143 N N . VAL A 1 139 ? 1.969 4.493 -18.583 1.00 61.69 139 VAL A N 1
ATOM 1144 C CA . VAL A 1 139 ? 2.488 4.361 -19.945 1.00 61.69 139 VAL A CA 1
ATOM 1145 C C . VAL A 1 139 ? 2.396 5.728 -20.605 1.00 61.69 139 VAL A C 1
ATOM 1147 O O . VAL A 1 139 ? 1.377 6.074 -21.197 1.00 61.69 139 VAL A O 1
ATOM 1150 N N . ASP A 1 140 ? 3.467 6.511 -20.496 1.00 61.47 140 ASP A N 1
ATOM 1151 C CA . ASP A 1 140 ? 3.630 7.676 -21.361 1.00 61.47 140 ASP A CA 1
ATOM 1152 C C . ASP A 1 140 ? 4.181 7.193 -22.710 1.00 61.47 140 ASP A C 1
ATOM 1154 O O . ASP A 1 140 ? 5.062 6.323 -22.748 1.00 61.47 140 ASP A O 1
ATOM 1158 N N . SER A 1 141 ? 3.637 7.697 -23.822 1.00 51.28 141 SER A N 1
ATOM 1159 C CA . SER A 1 141 ? 3.931 7.145 -25.148 1.00 51.28 141 SER A CA 1
ATOM 1160 C C . SER A 1 141 ? 5.449 7.163 -25.418 1.00 51.28 141 SER A C 1
ATOM 1162 O O . SER A 1 141 ? 6.118 8.193 -25.377 1.00 51.28 141 SER A O 1
ATOM 1164 N N . LEU A 1 142 ? 6.010 5.969 -25.627 1.00 55.22 142 LEU A N 1
ATOM 1165 C CA . LEU A 1 142 ? 7.371 5.668 -26.095 1.00 55.22 142 LEU A CA 1
ATOM 1166 C C . LEU A 1 142 ? 8.580 5.966 -25.177 1.00 55.22 142 LEU A C 1
ATOM 1168 O O . LEU A 1 142 ? 9.593 5.293 -25.359 1.00 55.22 142 LEU A O 1
ATOM 1172 N N . LYS A 1 143 ? 8.534 6.884 -24.197 1.00 59.31 143 LYS A N 1
ATOM 1173 C CA . LYS A 1 143 ? 9.768 7.334 -23.490 1.00 59.31 143 LYS A CA 1
ATOM 1174 C C . LYS A 1 143 ? 9.926 6.932 -22.023 1.00 59.31 143 LYS A C 1
ATOM 1176 O O . LYS A 1 143 ? 11.060 6.849 -21.554 1.00 59.31 143 LYS A O 1
ATOM 1181 N N . PHE A 1 144 ? 8.844 6.691 -21.288 1.00 61.16 144 PHE A N 1
ATOM 1182 C CA . PHE A 1 144 ? 8.939 6.414 -19.853 1.00 61.16 144 PHE A CA 1
ATOM 1183 C C . PHE A 1 144 ? 7.986 5.291 -19.454 1.00 61.16 144 PHE A C 1
ATOM 1185 O O . PHE A 1 144 ? 6.768 5.436 -19.547 1.00 61.16 144 PHE A O 1
ATOM 1192 N N . LYS A 1 145 ? 8.553 4.156 -19.029 1.00 71.88 145 LYS A N 1
ATOM 1193 C CA . LYS A 1 145 ? 7.794 3.006 -18.524 1.00 71.88 145 LYS A CA 1
ATOM 1194 C C . LYS A 1 145 ? 7.998 2.924 -17.019 1.00 71.88 145 LYS A C 1
ATOM 1196 O O . LYS A 1 145 ? 9.060 2.487 -16.571 1.00 71.88 145 LYS A O 1
ATOM 1201 N N . LEU A 1 146 ? 6.977 3.330 -16.269 1.00 80.25 146 LEU A N 1
ATOM 1202 C CA . LEU A 1 146 ? 6.913 3.153 -14.822 1.00 80.25 146 LEU A CA 1
ATOM 1203 C C . LEU A 1 146 ? 5.874 2.087 -14.494 1.00 80.25 146 LEU A C 1
ATOM 1205 O O . LEU A 1 146 ? 4.709 2.197 -14.881 1.00 80.25 146 LEU A O 1
ATOM 1209 N N . LYS A 1 147 ? 6.298 1.072 -13.747 1.00 84.38 147 LYS A N 1
ATOM 1210 C CA . LYS A 1 147 ? 5.413 0.073 -13.158 1.00 84.38 147 LYS A CA 1
ATOM 1211 C C . LYS A 1 147 ? 5.744 -0.062 -11.679 1.00 84.38 147 LYS A C 1
ATOM 1213 O O . LYS A 1 147 ? 6.849 -0.464 -11.343 1.00 84.38 147 LYS A O 1
ATOM 1218 N N . THR A 1 148 ? 4.769 0.180 -10.818 1.00 85.62 148 THR A N 1
ATOM 1219 C CA . THR A 1 148 ? 4.872 -0.081 -9.378 1.00 85.62 148 THR A CA 1
ATOM 1220 C C . THR A 1 148 ? 3.969 -1.251 -9.025 1.00 85.62 148 THR A C 1
ATOM 1222 O O . THR A 1 148 ? 2.829 -1.320 -9.476 1.00 85.62 148 THR A O 1
ATOM 1225 N N . SER A 1 149 ? 4.476 -2.208 -8.257 1.00 87.81 149 SER A N 1
ATOM 1226 C CA . SER A 1 149 ? 3.718 -3.347 -7.749 1.00 87.81 149 SER A CA 1
ATOM 1227 C C . SER A 1 149 ? 3.778 -3.363 -6.227 1.00 87.81 149 SER A C 1
ATOM 1229 O O . SER A 1 149 ? 4.863 -3.401 -5.656 1.00 87.81 149 SER A O 1
ATOM 1231 N N . ILE A 1 150 ? 2.621 -3.359 -5.574 1.00 88.06 150 ILE A N 1
ATOM 1232 C CA . ILE A 1 150 ? 2.480 -3.452 -4.120 1.00 88.06 150 ILE A CA 1
ATOM 1233 C C . ILE A 1 150 ? 1.923 -4.833 -3.793 1.00 88.06 150 ILE A C 1
ATOM 1235 O O . ILE A 1 150 ? 0.903 -5.240 -4.357 1.00 88.06 150 ILE A O 1
ATOM 1239 N N . TYR A 1 151 ? 2.588 -5.541 -2.886 1.00 89.50 151 TYR A N 1
ATOM 1240 C CA . TYR A 1 151 ? 2.216 -6.882 -2.454 1.00 89.50 151 TYR A CA 1
ATOM 1241 C C . TYR A 1 151 ? 1.769 -6.850 -0.996 1.00 89.50 151 TYR A C 1
ATOM 1243 O O . TYR A 1 151 ? 2.457 -6.279 -0.143 1.00 89.50 151 TYR A O 1
ATOM 1251 N N . TYR A 1 152 ? 0.615 -7.455 -0.727 1.00 87.94 152 TYR A N 1
ATOM 1252 C CA . TYR A 1 152 ? -0.008 -7.446 0.592 1.00 87.94 152 TYR A CA 1
ATOM 1253 C C . TYR A 1 152 ? -0.623 -8.798 0.959 1.00 87.94 152 TYR A C 1
ATOM 1255 O O . TYR A 1 152 ? -1.007 -9.576 0.084 1.00 87.94 152 TYR A O 1
ATOM 1263 N N . ASP A 1 153 ? -0.664 -9.090 2.258 1.00 86.81 153 ASP A N 1
ATOM 1264 C CA . ASP A 1 153 ? -1.249 -10.314 2.812 1.00 86.81 153 ASP A CA 1
ATOM 1265 C C . ASP A 1 153 ? -2.792 -10.245 2.884 1.00 86.81 153 ASP A C 1
ATOM 1267 O O . ASP A 1 153 ? -3.424 -9.253 2.502 1.00 86.81 153 ASP A O 1
ATOM 1271 N N . THR A 1 154 ? -3.424 -11.296 3.410 1.00 81.94 154 THR A N 1
ATOM 1272 C CA . THR A 1 154 ? -4.883 -11.357 3.633 1.00 81.94 154 THR A CA 1
ATOM 1273 C C . THR A 1 154 ? -5.430 -10.328 4.620 1.00 81.94 154 THR A C 1
ATOM 1275 O O . THR A 1 154 ? -6.639 -10.081 4.638 1.00 81.94 154 THR A O 1
ATOM 1278 N N . LYS A 1 155 ? -4.565 -9.693 5.413 1.00 83.81 155 LYS A N 1
ATOM 1279 C CA . LYS A 1 155 ? -4.904 -8.631 6.365 1.00 83.81 155 LYS A CA 1
ATOM 1280 C C . LYS A 1 155 ? -4.624 -7.230 5.805 1.00 83.81 155 LYS A C 1
ATOM 1282 O O . LYS A 1 155 ? -4.850 -6.259 6.522 1.00 83.81 155 LYS A O 1
ATOM 1287 N N . TYR A 1 156 ? -4.221 -7.116 4.533 1.00 81.31 156 TYR A N 1
ATOM 1288 C CA . TYR A 1 156 ? -3.782 -5.881 3.869 1.00 81.31 156 TYR A CA 1
ATOM 1289 C C . TYR A 1 156 ? -2.475 -5.285 4.415 1.00 81.31 156 TYR A C 1
ATOM 1291 O O . TYR A 1 156 ? -2.203 -4.101 4.205 1.00 81.31 156 TYR A O 1
ATOM 1299 N N . ASN A 1 157 ? -1.637 -6.090 5.070 1.00 88.25 157 ASN A N 1
ATOM 1300 C CA . ASN A 1 157 ? -0.291 -5.659 5.418 1.00 88.25 157 ASN A CA 1
ATOM 1301 C C . ASN A 1 157 ? 0.591 -5.725 4.173 1.00 88.25 157 ASN A C 1
ATOM 1303 O O . ASN A 1 157 ? 0.762 -6.785 3.570 1.00 88.25 157 ASN A O 1
ATOM 1307 N N . ILE A 1 158 ? 1.154 -4.585 3.791 1.00 89.81 158 ILE A N 1
ATOM 1308 C CA . ILE A 1 158 ? 2.141 -4.462 2.727 1.00 89.81 158 ILE A CA 1
ATOM 1309 C C . ILE A 1 158 ? 3.462 -5.054 3.225 1.00 89.81 158 ILE A C 1
ATOM 1311 O O . ILE A 1 158 ? 4.040 -4.563 4.196 1.00 89.81 158 ILE A O 1
ATOM 1315 N N . PHE A 1 159 ? 3.949 -6.081 2.532 1.00 90.81 159 PHE A N 1
ATOM 1316 C CA . PHE A 1 159 ? 5.212 -6.758 2.856 1.00 90.81 159 PHE A CA 1
ATOM 1317 C C . PHE A 1 159 ? 6.291 -6.561 1.784 1.00 90.81 159 PHE A C 1
ATOM 1319 O O . PHE A 1 159 ? 7.471 -6.808 2.035 1.00 90.81 159 PHE A O 1
ATOM 1326 N N . MET A 1 160 ? 5.906 -6.123 0.579 1.00 92.31 160 MET A N 1
ATOM 1327 C CA . MET A 1 160 ? 6.846 -5.845 -0.502 1.00 92.31 160 MET A CA 1
ATOM 1328 C C . MET A 1 160 ? 6.321 -4.772 -1.455 1.00 92.31 160 MET A C 1
ATOM 1330 O O . MET A 1 160 ? 5.140 -4.752 -1.807 1.00 92.31 160 MET A O 1
ATOM 1334 N N . ILE A 1 161 ? 7.231 -3.922 -1.923 1.00 90.19 161 ILE A N 1
ATOM 1335 C CA . ILE A 1 161 ? 7.012 -2.976 -3.018 1.00 90.19 161 ILE A CA 1
ATOM 1336 C C . ILE A 1 161 ? 8.071 -3.255 -4.087 1.00 90.19 161 ILE A C 1
ATOM 1338 O O . ILE A 1 161 ? 9.228 -3.525 -3.774 1.00 90.19 161 ILE A O 1
ATOM 1342 N N . GLU A 1 162 ? 7.673 -3.227 -5.353 1.00 90.31 162 GLU A N 1
ATOM 1343 C CA . GLU A 1 162 ? 8.558 -3.373 -6.507 1.00 90.31 162 GLU A CA 1
ATOM 1344 C C . GLU A 1 162 ? 8.307 -2.227 -7.481 1.00 90.31 162 GLU A C 1
ATOM 1346 O O . GLU A 1 162 ? 7.181 -2.035 -7.935 1.00 90.31 162 GLU A O 1
ATOM 1351 N N . GLU A 1 163 ? 9.353 -1.494 -7.836 1.00 88.56 163 GLU A N 1
ATOM 1352 C CA . GLU A 1 163 ? 9.297 -0.436 -8.840 1.00 88.56 163 GLU A CA 1
ATOM 1353 C C . GLU A 1 163 ? 10.174 -0.816 -10.020 1.00 88.56 163 GLU A C 1
ATOM 1355 O O . GLU A 1 163 ? 11.341 -1.171 -9.871 1.00 88.56 163 GLU A O 1
ATOM 1360 N N . PHE A 1 164 ? 9.596 -0.722 -11.207 1.00 86.38 164 PHE A N 1
ATOM 1361 C CA . PHE A 1 164 ? 10.273 -0.888 -12.473 1.00 86.38 164 PHE A CA 1
ATOM 1362 C C . PHE A 1 164 ? 10.282 0.449 -13.203 1.00 86.38 164 PHE A C 1
ATOM 1364 O O . PHE A 1 164 ? 9.221 0.991 -13.527 1.00 86.38 164 PHE A O 1
ATOM 1371 N N . ILE A 1 165 ? 11.481 0.956 -13.477 1.00 85.62 165 ILE A N 1
ATOM 1372 C CA . ILE A 1 165 ? 11.714 2.221 -14.172 1.00 85.62 165 ILE A CA 1
ATOM 1373 C C . ILE A 1 165 ? 12.676 1.946 -15.322 1.00 85.62 165 ILE A C 1
ATOM 1375 O O . ILE A 1 165 ? 13.841 1.619 -15.098 1.00 85.62 165 ILE A O 1
ATOM 1379 N N . ASN A 1 166 ? 12.191 2.073 -16.560 1.00 83.56 166 ASN A N 1
ATOM 1380 C CA . ASN A 1 166 ? 13.008 1.981 -17.779 1.00 83.56 166 ASN A CA 1
ATOM 1381 C C . ASN A 1 166 ? 13.993 0.789 -17.799 1.00 83.56 166 ASN A C 1
ATOM 1383 O O . ASN A 1 166 ? 15.175 0.950 -18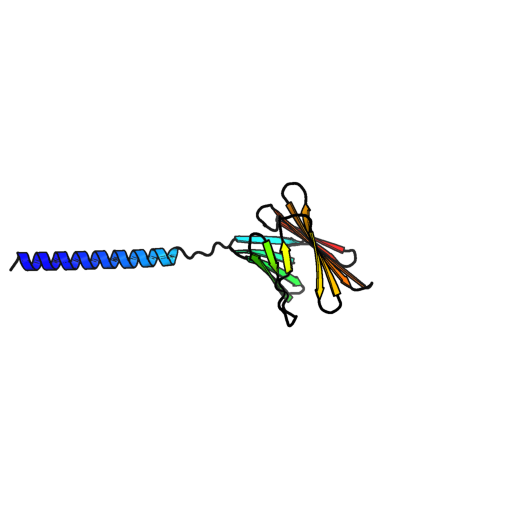.095 1.00 83.56 166 ASN A O 1
ATOM 1387 N N . GLY A 1 167 ? 13.521 -0.416 -17.466 1.00 81.69 167 GLY A N 1
ATOM 1388 C CA . GLY A 1 167 ? 14.347 -1.632 -17.498 1.00 81.69 167 GLY A CA 1
ATOM 1389 C C . GLY A 1 167 ? 15.025 -1.989 -16.176 1.00 81.69 167 GLY A C 1
ATOM 1390 O O . GLY A 1 167 ? 15.526 -3.103 -16.048 1.00 81.69 167 GLY A O 1
ATOM 1391 N N . LYS A 1 168 ? 15.024 -1.094 -15.183 1.00 85.94 168 LYS A N 1
ATOM 1392 C CA . LYS A 1 168 ? 15.617 -1.345 -13.864 1.00 85.94 168 LYS A CA 1
ATOM 1393 C C . LYS A 1 168 ? 14.535 -1.640 -12.837 1.00 85.94 168 LYS A C 1
ATOM 1395 O O . LYS A 1 168 ? 13.571 -0.886 -12.737 1.00 85.94 168 LYS A O 1
ATOM 1400 N N . THR A 1 169 ? 14.728 -2.710 -12.071 1.00 88.69 169 THR A N 1
ATOM 1401 C CA . THR A 1 169 ? 13.820 -3.124 -10.997 1.00 88.69 169 THR A CA 1
ATOM 1402 C C . THR A 1 169 ? 14.464 -2.863 -9.646 1.00 88.69 169 THR A C 1
ATOM 1404 O O . THR A 1 169 ? 15.579 -3.321 -9.396 1.00 88.69 169 THR A O 1
ATOM 1407 N N . THR A 1 170 ? 13.732 -2.198 -8.762 1.00 88.62 170 THR A N 1
ATOM 1408 C CA . THR A 1 170 ? 14.081 -2.038 -7.351 1.00 88.62 170 THR A CA 1
ATOM 1409 C C . THR A 1 170 ? 13.008 -2.713 -6.508 1.00 88.62 170 THR A C 1
ATOM 1411 O O . THR A 1 170 ? 11.817 -2.569 -6.780 1.00 88.62 170 THR A O 1
ATOM 1414 N N . GLN A 1 171 ? 13.426 -3.472 -5.496 1.00 91.44 171 GLN A N 1
ATOM 1415 C CA . GLN A 1 171 ? 12.528 -4.128 -4.550 1.00 91.44 171 GLN A CA 1
ATOM 1416 C C . GLN A 1 171 ? 12.794 -3.619 -3.135 1.00 91.44 171 GLN A C 1
ATOM 1418 O O . GLN A 1 171 ? 13.951 -3.451 -2.735 1.00 91.44 171 GLN A O 1
ATOM 1423 N N . TRP A 1 172 ? 11.709 -3.429 -2.389 1.00 90.88 172 TRP A N 1
ATOM 1424 C CA . TRP A 1 172 ? 11.707 -3.141 -0.962 1.00 90.88 172 TRP A CA 1
ATOM 1425 C C . TRP A 1 172 ? 10.913 -4.220 -0.246 1.00 90.88 172 TRP A C 1
ATOM 1427 O O . TRP A 1 172 ? 9.785 -4.513 -0.645 1.00 90.88 172 TRP A O 1
ATOM 1437 N N . LYS A 1 173 ? 11.487 -4.808 0.800 1.00 90.62 173 LYS A N 1
ATOM 1438 C CA . LYS A 1 173 ? 10.881 -5.904 1.569 1.00 90.62 173 LYS A CA 1
ATOM 1439 C C . LYS A 1 173 ? 11.059 -5.663 3.064 1.00 90.62 173 LYS A C 1
ATOM 1441 O O . LYS A 1 173 ? 11.960 -4.927 3.474 1.00 90.62 173 LYS A O 1
ATOM 1446 N N . SER A 1 174 ? 10.194 -6.275 3.866 1.00 81.56 174 SER A N 1
ATOM 1447 C CA . SER A 1 174 ? 10.413 -6.396 5.307 1.00 81.56 174 SER A CA 1
ATOM 1448 C C . SER A 1 174 ? 11.536 -7.404 5.556 1.00 81.56 174 SER A C 1
ATOM 1450 O O . SER A 1 174 ? 11.509 -8.487 4.965 1.00 81.56 174 SER A O 1
ATOM 1452 N N . TYR A 1 175 ? 12.491 -7.047 6.413 1.00 63.78 175 TYR A N 1
ATOM 1453 C CA . TYR A 1 175 ? 13.492 -7.967 6.963 1.00 63.78 175 TYR A CA 1
ATOM 1454 C C . TYR A 1 175 ? 13.067 -8.429 8.352 1.00 63.78 175 TYR A C 1
ATOM 1456 O O . TYR A 1 175 ? 12.479 -7.591 9.076 1.00 63.78 175 TYR A O 1
#

Foldseek 3Di:
DVVVVVVVVVVVVVVVVVVVVVVVVVVVVVVPPDFPKDWAKWAWPVDRQWIWIWIDGPFKIKIWTWHADPNDTDIDIWIWGHDPNWTWTFDPDDPDRDTDTQEDAPAFDWDWDDDPQWTWIWTWHDDPDWKIKIWIWTCDDPDWTWIKIFMAGNVRDTAKIWIDIPNDIIIIGGD

Organism: NCBI:txid2547394

Sequence (175 aa):
MKKAKESINILKRKNIINLYFLIFFQFLILVSCKRDETKHFLYSNNGKSNFYEIIYLKDKIILINNSSVNNIINKDTSIFTKKKGQYFSSHKGTKNDKESLIMSISKDTVYEYQNIGKFFLYKIGKNGNETFKAVSINVDSLKFKLKTSIYYDTKYNIFMIEEFINGKTTQWKSY

pLDDT: mean 75.87, std 12.48, range [41.69, 92.75]

Radius of gyration: 26.26 Å; chains: 1; bounding box: 52×38×95 Å

Secondary structure (DSSP, 8-state):
-HHHHHHHHHHHHHHHHHHHHHHHHHHHHHHT-----EEEEEEETTEEEEEEEEEEETTEEEEEEEEEETTEEEEEEEEEEEETTEEEEE-TTSSS--EEEEE-SS--EEEEEEETTEEEEEEEEEETTTEEEEEEEEEETTTEEEEEEEEEETT--EEEEEEEETTEEEEEE--